Protein AF-A0A2P7AUV0-F1 (afdb_monomer_lite)

Sequence (70 aa):
MRMRELQTIRYDERTATLRFSGLNAFKKPKTVRVVIDDPEAFLNAIKKALSDPDGIPISFETSPAGQAQR

pLDDT: mean 80.51, std 15.95, range [38.69, 96.62]

Secondary structure (DSSP, 8-state):
--EEEEEEEEEETTTTEEEEEEEETTS-EEEEEEE-S-HHHHHHHHHHHHH-TT----------------

Organism: NCBI:txid1149773

Structure (mmCIF, N/CA/C/O backbone):
data_AF-A0A2P7AUV0-F1
#
_entry.id   AF-A0A2P7AUV0-F1
#
loop_
_atom_site.group_PDB
_atom_site.id
_atom_site.type_symbol
_atom_site.label_atom_id
_atom_site.label_alt_id
_atom_site.label_comp_id
_atom_site.label_asym_id
_atom_site.label_entity_id
_atom_site.label_seq_id
_atom_site.pdbx_PDB_ins_code
_atom_site.Cartn_x
_atom_site.Cartn_y
_atom_site.Cartn_z
_atom_site.occupancy
_atom_site.B_iso_or_equiv
_atom_site.auth_seq_id
_atom_site.auth_comp_id
_atom_site.auth_asym_id
_atom_site.auth_atom_id
_atom_site.pdbx_PDB_model_num
ATOM 1 N N . MET A 1 1 ? -18.561 8.125 -2.466 1.00 65.69 1 MET A N 1
ATOM 2 C CA . MET A 1 1 ? -18.035 8.453 -1.111 1.00 65.69 1 MET A CA 1
ATOM 3 C C . MET A 1 1 ? -16.544 8.129 -1.015 1.00 65.69 1 MET A C 1
ATOM 5 O O . MET A 1 1 ? -16.164 7.057 -1.469 1.00 65.69 1 MET A O 1
ATOM 9 N N . ARG A 1 2 ? -15.708 9.011 -0.442 1.00 85.12 2 ARG A N 1
ATOM 10 C CA . ARG A 1 2 ? -14.240 8.837 -0.285 1.00 85.12 2 ARG A CA 1
ATOM 11 C C . ARG A 1 2 ? -13.853 8.169 1.046 1.00 85.12 2 ARG A C 1
ATOM 13 O O . ARG A 1 2 ? -14.615 8.278 2.007 1.00 85.12 2 ARG A O 1
ATOM 20 N N . MET A 1 3 ? -12.705 7.484 1.088 1.00 89.69 3 MET A N 1
ATOM 21 C CA . MET A 1 3 ? -12.095 7.026 2.350 1.00 89.69 3 MET A CA 1
ATOM 22 C C . MET A 1 3 ? -11.586 8.261 3.107 1.00 89.69 3 MET A C 1
ATOM 24 O O . MET A 1 3 ? -11.102 9.195 2.469 1.00 89.69 3 MET A O 1
ATOM 28 N N . ARG A 1 4 ? -11.782 8.312 4.427 1.00 91.88 4 ARG A N 1
ATOM 29 C CA . ARG A 1 4 ? -11.338 9.425 5.285 1.00 91.88 4 ARG A CA 1
ATOM 30 C C . ARG A 1 4 ? -10.326 8.996 6.338 1.00 91.88 4 ARG A C 1
ATOM 32 O O . ARG A 1 4 ? -9.496 9.808 6.714 1.00 91.88 4 ARG A O 1
ATOM 39 N N . GLU A 1 5 ? -10.395 7.749 6.777 1.00 93.12 5 GLU A N 1
ATOM 40 C CA . GLU A 1 5 ? -9.463 7.180 7.742 1.00 93.12 5 GLU A CA 1
ATOM 41 C C . GLU A 1 5 ? -8.884 5.909 7.135 1.00 93.12 5 GLU A C 1
ATOM 43 O O . GLU A 1 5 ? -9.639 4.989 6.819 1.00 93.12 5 GLU A O 1
ATOM 48 N N . LEU A 1 6 ? -7.571 5.880 6.921 1.00 94.44 6 LEU A N 1
ATOM 49 C CA . LEU A 1 6 ? -6.866 4.695 6.453 1.00 94.44 6 LEU A CA 1
ATOM 50 C C . LEU A 1 6 ? -6.435 3.875 7.668 1.00 94.44 6 LEU A C 1
ATOM 52 O O . LEU A 1 6 ? -5.779 4.401 8.558 1.00 94.44 6 LEU A O 1
ATOM 56 N N . GLN A 1 7 ? -6.786 2.593 7.690 1.00 94.19 7 GLN A N 1
ATOM 57 C CA . GLN A 1 7 ? -6.479 1.705 8.816 1.00 94.19 7 GLN A CA 1
ATOM 58 C C . GLN A 1 7 ? -5.461 0.632 8.442 1.00 94.19 7 GLN A C 1
ATOM 60 O O . GLN A 1 7 ? -4.672 0.193 9.272 1.00 94.19 7 GLN A O 1
ATOM 65 N N . THR A 1 8 ? -5.481 0.158 7.197 1.00 94.94 8 THR A N 1
ATOM 66 C CA . THR A 1 8 ? -4.591 -0.918 6.761 1.00 94.94 8 THR A CA 1
AT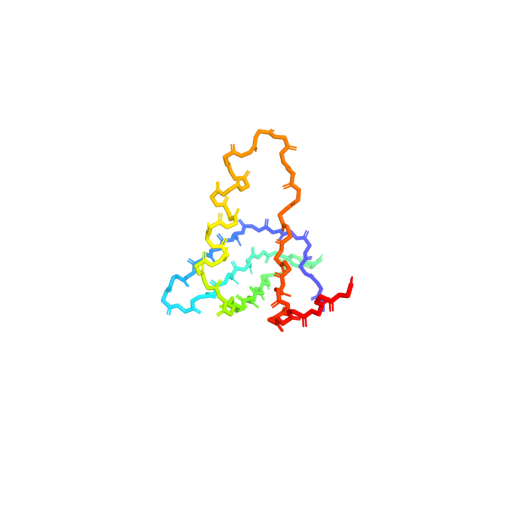OM 67 C C . THR A 1 8 ? -4.222 -0.760 5.296 1.00 94.94 8 THR A C 1
ATOM 69 O O . THR A 1 8 ? -5.093 -0.552 4.447 1.00 94.94 8 THR A O 1
ATOM 72 N N . ILE A 1 9 ? -2.936 -0.946 5.003 1.00 92.50 9 ILE A N 1
ATOM 73 C CA . ILE A 1 9 ? -2.402 -1.150 3.657 1.00 92.50 9 ILE A CA 1
ATOM 74 C C . ILE A 1 9 ? -1.865 -2.581 3.597 1.00 92.50 9 ILE A C 1
ATOM 76 O O . ILE A 1 9 ? -1.137 -3.005 4.492 1.00 92.50 9 ILE A O 1
ATOM 80 N N . ARG A 1 10 ? -2.251 -3.343 2.573 1.00 92.00 10 ARG A N 1
ATOM 81 C CA . ARG A 1 10 ? -1.731 -4.694 2.320 1.00 92.00 10 ARG A CA 1
ATOM 82 C C . ARG A 1 10 ? -1.358 -4.841 0.859 1.00 92.00 10 ARG A C 1
ATOM 84 O O . ARG A 1 10 ? -2.174 -4.522 -0.000 1.00 92.00 10 ARG A O 1
ATOM 91 N N . TYR A 1 11 ? -0.163 -5.351 0.607 1.00 88.88 11 TYR A N 1
ATOM 92 C CA . TYR A 1 11 ? 0.270 -5.760 -0.719 1.00 88.88 11 TYR A CA 1
ATOM 93 C C . TYR A 1 11 ? 0.088 -7.272 -0.873 1.00 88.88 11 TYR A C 1
ATOM 95 O O . TYR A 1 11 ? 0.386 -8.026 0.053 1.00 88.88 11 TYR A O 1
ATOM 103 N N . ASP A 1 12 ? -0.452 -7.696 -2.011 1.00 89.31 12 ASP A N 1
ATOM 104 C CA . ASP A 1 12 ? -0.546 -9.097 -2.411 1.00 89.31 12 ASP A CA 1
ATOM 105 C C . ASP A 1 12 ? 0.385 -9.332 -3.601 1.00 89.31 12 ASP A C 1
ATOM 107 O O . ASP A 1 12 ? 0.094 -8.907 -4.719 1.00 89.31 12 ASP A O 1
ATOM 111 N N . GLU A 1 13 ? 1.501 -10.013 -3.342 1.00 84.25 13 GLU A N 1
ATOM 112 C CA . GLU A 1 13 ? 2.527 -10.340 -4.336 1.00 84.25 13 GLU A CA 1
ATOM 113 C C . GLU A 1 13 ? 1.998 -11.221 -5.469 1.00 84.25 13 GLU A C 1
ATOM 115 O O . GLU A 1 13 ? 2.442 -11.088 -6.606 1.00 84.25 13 GLU A O 1
ATOM 120 N N . ARG A 1 14 ? 1.022 -12.096 -5.194 1.00 86.75 14 ARG A N 1
ATOM 121 C CA . ARG A 1 14 ? 0.489 -13.020 -6.208 1.00 86.75 14 ARG A CA 1
ATOM 122 C C . ARG A 1 14 ? -0.350 -12.301 -7.249 1.00 86.75 14 ARG A C 1
ATOM 124 O O . ARG A 1 14 ? -0.458 -12.766 -8.377 1.00 86.75 14 ARG A O 1
ATOM 131 N N . THR A 1 15 ? -0.996 -11.213 -6.842 1.00 88.56 15 THR A N 1
ATOM 132 C CA . THR A 1 15 ? -1.932 -10.460 -7.683 1.00 88.56 15 THR A CA 1
ATOM 133 C C . THR A 1 15 ? -1.447 -9.050 -7.989 1.00 88.56 15 THR A C 1
ATOM 135 O O . THR A 1 15 ? -2.213 -8.267 -8.547 1.00 88.56 15 THR A O 1
ATOM 138 N N . ALA A 1 16 ? -0.213 -8.710 -7.600 1.00 89.62 16 ALA A N 1
ATOM 139 C CA . ALA A 1 16 ? 0.365 -7.378 -7.750 1.00 89.62 16 ALA A CA 1
ATOM 140 C C . ALA A 1 16 ? -0.590 -6.253 -7.309 1.00 89.62 16 ALA A C 1
ATOM 142 O O . ALA A 1 16 ? -0.719 -5.217 -7.959 1.00 89.62 16 ALA A O 1
ATOM 143 N N . THR A 1 17 ? -1.339 -6.470 -6.225 1.00 91.06 17 THR A N 1
ATOM 144 C CA . THR A 1 17 ? -2.432 -5.570 -5.839 1.00 91.06 17 THR A CA 1
ATOM 145 C C . THR A 1 17 ? -2.169 -4.946 -4.479 1.00 91.06 17 THR A C 1
ATOM 147 O O . THR A 1 17 ? -1.955 -5.642 -3.484 1.00 91.06 17 THR A O 1
ATOM 150 N N . LEU A 1 18 ? -2.285 -3.620 -4.407 1.00 91.81 18 LEU A N 1
ATOM 151 C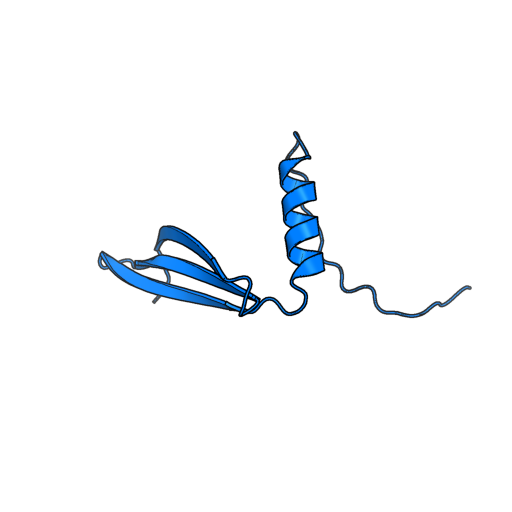 CA . LEU A 1 18 ? -2.306 -2.879 -3.155 1.00 91.81 18 LEU A CA 1
ATOM 152 C C . LEU A 1 18 ? -3.750 -2.670 -2.690 1.00 91.81 18 LEU A C 1
ATOM 154 O O . LEU A 1 18 ? -4.590 -2.104 -3.395 1.00 91.81 18 LEU A O 1
ATOM 158 N N . ARG A 1 19 ? -4.056 -3.123 -1.476 1.00 94.25 19 ARG A N 1
ATOM 159 C CA . ARG A 1 19 ? -5.370 -2.987 -0.850 1.00 94.25 19 ARG A CA 1
ATOM 160 C C . ARG A 1 19 ? -5.309 -2.005 0.309 1.00 94.25 19 ARG A C 1
ATOM 162 O O . ARG A 1 19 ? -4.697 -2.281 1.338 1.00 94.25 19 ARG A O 1
ATOM 169 N N . PHE A 1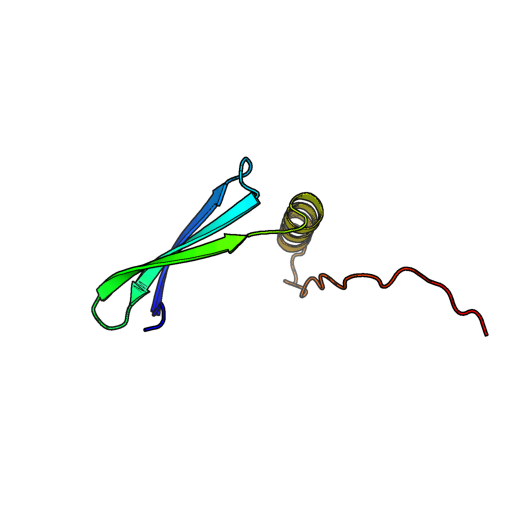 20 ? -6.051 -0.916 0.175 1.00 94.44 20 PHE A N 1
ATOM 170 C CA . PHE A 1 20 ? -6.279 0.072 1.222 1.00 94.44 20 PHE A CA 1
ATOM 171 C C . PHE A 1 20 ? -7.617 -0.224 1.887 1.00 94.44 20 PHE A C 1
ATOM 173 O O . PHE A 1 20 ? -8.636 -0.341 1.206 1.00 94.44 20 PHE A O 1
ATOM 180 N N . SER A 1 21 ? -7.634 -0.373 3.205 1.00 95.31 21 SER A N 1
ATOM 181 C CA . SER A 1 21 ? -8.852 -0.597 3.989 1.00 95.31 21 SER A CA 1
ATOM 182 C C . SER A 1 21 ? -8.955 0.451 5.084 1.00 95.31 21 SER A C 1
ATOM 184 O O . SER A 1 21 ? -7.957 0.799 5.716 1.00 95.31 21 SER A O 1
ATOM 186 N N . GLY A 1 22 ? -10.158 0.965 5.296 1.00 95.81 22 GLY A N 1
ATOM 187 C CA . GLY A 1 22 ? -10.386 2.025 6.263 1.00 95.81 22 GLY A CA 1
ATOM 188 C C . GLY A 1 22 ? -11.852 2.413 6.366 1.00 95.81 22 GLY A C 1
ATOM 189 O O . GLY A 1 22 ? -12.730 1.643 5.974 1.00 95.81 22 GLY A O 1
ATOM 190 N N . LEU A 1 23 ? -12.123 3.615 6.865 1.00 96.62 23 LEU A N 1
ATOM 191 C CA . LEU A 1 23 ? -13.474 4.124 7.083 1.00 96.62 23 LEU A CA 1
ATOM 192 C C . LEU A 1 23 ? -13.781 5.330 6.192 1.00 96.62 23 LEU A C 1
ATOM 194 O O . LEU A 1 23 ? -12.909 6.122 5.817 1.00 96.62 23 LEU A O 1
ATOM 198 N N . ASN A 1 24 ? -15.054 5.481 5.836 1.00 93.50 24 ASN A N 1
ATOM 199 C CA . ASN A 1 24 ? -15.571 6.686 5.192 1.00 93.50 24 ASN A CA 1
ATOM 200 C C . ASN A 1 24 ? -16.079 7.711 6.230 1.00 93.50 24 ASN A C 1
ATOM 202 O O . ASN A 1 24 ? -16.009 7.494 7.435 1.00 93.50 24 ASN A O 1
ATOM 206 N N . ALA A 1 25 ? -16.636 8.832 5.760 1.00 93.19 25 ALA A N 1
ATOM 207 C CA . ALA A 1 25 ? -17.161 9.900 6.624 1.00 93.19 25 ALA A CA 1
ATOM 208 C C . ALA A 1 25 ? -18.259 9.456 7.611 1.00 93.19 25 ALA A C 1
ATOM 210 O O . ALA A 1 25 ? -18.496 10.134 8.603 1.00 93.19 25 ALA A O 1
ATOM 211 N N . PHE A 1 26 ? -18.913 8.327 7.341 1.00 94.69 26 PHE A N 1
ATOM 212 C CA . PHE A 1 26 ? -19.989 7.760 8.150 1.00 94.69 26 PHE A CA 1
ATOM 213 C C . PHE A 1 26 ? -19.503 6.601 9.025 1.00 94.69 26 PHE A C 1
ATOM 215 O O . PHE A 1 26 ? -20.315 5.788 9.459 1.00 94.69 26 PHE A O 1
ATOM 222 N N . LYS A 1 27 ? -18.183 6.473 9.224 1.00 92.00 27 LYS A N 1
ATOM 223 C CA . LYS A 1 27 ? -17.548 5.356 9.939 1.00 92.00 27 LYS A CA 1
ATOM 224 C C . LYS A 1 27 ? -17.884 3.976 9.354 1.00 92.00 27 LYS A C 1
ATOM 226 O O . LYS A 1 27 ? -17.781 2.969 10.045 1.00 92.00 27 LYS A O 1
ATOM 231 N N . LYS A 1 28 ? -18.280 3.905 8.076 1.00 94.94 28 LYS A N 1
ATOM 232 C CA . LYS A 1 28 ? -18.513 2.626 7.393 1.00 94.94 28 LYS A CA 1
ATOM 233 C C . LYS A 1 28 ? -17.220 2.124 6.749 1.00 94.94 28 LYS A C 1
ATOM 235 O O . LYS A 1 28 ? -16.514 2.948 6.151 1.00 94.94 28 LYS A O 1
ATOM 240 N N . PRO A 1 29 ? -16.945 0.808 6.799 1.00 95.06 29 PRO A N 1
ATOM 241 C CA . PRO A 1 29 ? -15.807 0.214 6.114 1.00 95.06 29 PRO A CA 1
ATOM 242 C C . PRO A 1 29 ? -15.803 0.541 4.622 1.00 95.06 29 PRO A C 1
ATOM 244 O O . PRO A 1 29 ? -16.836 0.492 3.947 1.00 95.06 29 PRO A O 1
ATOM 247 N N . LYS A 1 30 ? -14.625 0.869 4.103 1.00 93.94 30 LYS A N 1
ATOM 248 C CA . LYS A 1 30 ? -14.364 1.037 2.680 1.00 93.94 30 LYS A CA 1
ATOM 249 C C . LYS A 1 30 ? -13.022 0.412 2.324 1.00 93.94 30 LYS A C 1
ATOM 251 O O . LYS A 1 30 ? -12.025 0.607 3.016 1.00 93.94 30 LYS A O 1
ATOM 256 N N . THR A 1 31 ? -13.002 -0.262 1.183 1.00 93.12 31 THR A N 1
ATOM 257 C CA . THR A 1 31 ? -11.789 -0.816 0.591 1.00 93.12 31 THR A CA 1
ATOM 258 C C . THR A 1 31 ? -11.550 -0.193 -0.779 1.00 93.12 31 THR A C 1
ATOM 260 O O . THR A 1 31 ? -12.494 0.055 -1.530 1.00 93.12 31 THR A O 1
ATOM 263 N N . VAL A 1 32 ? -10.288 0.081 -1.091 1.00 91.56 32 VAL A N 1
ATOM 264 C CA . VAL A 1 32 ? -9.817 0.488 -2.417 1.00 91.56 32 VAL A CA 1
ATOM 265 C C . VAL A 1 32 ? -8.715 -0.481 -2.833 1.00 91.56 32 VAL A C 1
ATOM 267 O O . VAL A 1 32 ? -7.904 -0.893 -2.002 1.00 91.56 32 VAL A O 1
ATOM 270 N N . ARG A 1 33 ? -8.721 -0.873 -4.106 1.00 91.88 33 ARG A N 1
ATOM 271 C CA . ARG A 1 33 ? -7.707 -1.734 -4.715 1.00 91.88 33 ARG A CA 1
ATOM 272 C C . ARG A 1 33 ? -7.007 -0.961 -5.821 1.00 91.88 33 ARG A C 1
ATOM 274 O O . ARG A 1 33 ? -7.684 -0.320 -6.621 1.00 91.88 33 ARG A O 1
ATOM 281 N N . VAL A 1 34 ? -5.686 -1.039 -5.836 1.00 88.00 34 VAL A N 1
ATOM 282 C CA . VAL A 1 34 ? -4.827 -0.516 -6.896 1.00 88.00 34 VAL A CA 1
ATOM 283 C C . VAL A 1 34 ? -4.062 -1.701 -7.459 1.00 88.00 34 VAL A C 1
ATOM 285 O O . VAL A 1 34 ? -3.403 -2.413 -6.702 1.00 88.00 34 VAL A O 1
ATOM 288 N N . VAL A 1 35 ? -4.209 -1.938 -8.757 1.00 89.44 35 VAL A N 1
ATOM 289 C CA . VAL A 1 35 ? -3.411 -2.930 -9.482 1.00 89.44 35 VAL A CA 1
ATOM 290 C C . VAL A 1 35 ? -2.108 -2.252 -9.884 1.00 89.44 35 VAL A C 1
ATOM 292 O O . VAL A 1 35 ? -2.129 -1.094 -10.300 1.00 89.44 35 VAL A O 1
ATOM 295 N N . ILE A 1 36 ? -0.992 -2.941 -9.680 1.00 88.50 36 ILE A N 1
ATOM 296 C CA . ILE A 1 36 ? 0.342 -2.464 -10.028 1.00 88.50 36 ILE A CA 1
ATOM 297 C C . ILE A 1 36 ? 0.767 -3.191 -11.300 1.00 88.50 36 ILE A C 1
ATOM 299 O O . ILE A 1 36 ? 0.894 -4.414 -11.295 1.00 88.50 36 ILE A O 1
ATOM 303 N N . ASP A 1 37 ? 0.976 -2.430 -12.372 1.00 86.31 37 ASP A N 1
ATOM 304 C CA . ASP A 1 37 ? 1.302 -2.983 -13.691 1.00 86.31 37 ASP A CA 1
ATOM 305 C C . ASP A 1 37 ? 2.724 -3.567 -13.743 1.00 86.31 37 ASP A C 1
ATOM 307 O O . ASP A 1 37 ? 2.935 -4.615 -14.348 1.00 86.31 37 ASP A O 1
ATOM 311 N N . ASP A 1 38 ? 3.682 -2.922 -13.064 1.00 87.06 38 ASP A N 1
ATOM 312 C CA . ASP A 1 38 ? 5.062 -3.398 -12.897 1.00 87.06 38 ASP A CA 1
ATOM 313 C C . ASP A 1 38 ? 5.401 -3.564 -11.399 1.00 87.06 38 ASP A C 1
ATOM 315 O O . ASP A 1 38 ? 5.782 -2.600 -10.716 1.00 87.06 38 ASP A O 1
ATOM 319 N N . PRO A 1 39 ? 5.230 -4.782 -10.852 1.00 85.06 39 PRO A N 1
ATOM 320 C CA . PRO A 1 39 ? 5.469 -5.070 -9.439 1.00 85.06 39 PRO A CA 1
ATOM 321 C C . PRO A 1 39 ? 6.928 -4.871 -9.021 1.00 85.06 39 PRO A C 1
ATOM 323 O O . PRO A 1 39 ? 7.197 -4.477 -7.883 1.00 85.06 39 PRO A O 1
ATOM 326 N N . GLU A 1 40 ? 7.874 -5.146 -9.921 1.00 85.12 40 GLU A N 1
ATOM 327 C CA . GLU A 1 40 ? 9.304 -5.066 -9.627 1.00 85.12 40 GLU A CA 1
ATOM 328 C C . GLU A 1 40 ? 9.759 -3.614 -9.535 1.00 85.12 40 GLU A C 1
ATOM 330 O O . GLU A 1 40 ? 10.410 -3.235 -8.553 1.00 85.12 40 GLU A O 1
ATOM 335 N N . ALA A 1 41 ? 9.361 -2.779 -10.500 1.00 83.31 41 ALA A N 1
ATOM 336 C CA . ALA A 1 41 ? 9.627 -1.344 -10.456 1.00 83.31 41 ALA A CA 1
ATOM 337 C C . ALA A 1 41 ? 9.035 -0.711 -9.188 1.00 83.31 41 ALA A C 1
ATOM 339 O O . ALA A 1 41 ? 9.704 0.076 -8.511 1.00 83.31 41 ALA A O 1
ATOM 340 N N . PHE A 1 42 ? 7.816 -1.109 -8.810 1.00 83.88 42 PHE A N 1
ATOM 341 C CA . PH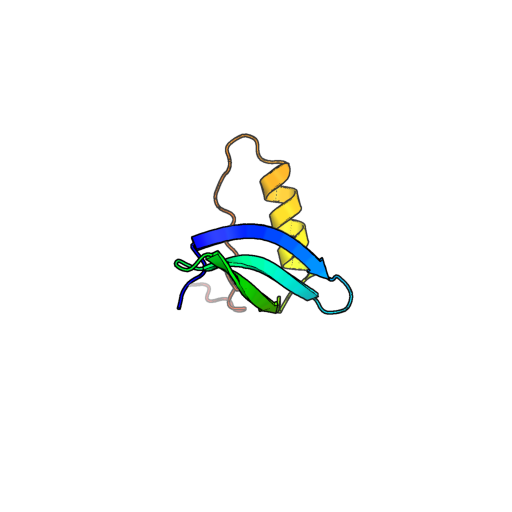E A 1 42 ? 7.163 -0.647 -7.588 1.00 83.88 42 PHE A CA 1
ATOM 342 C C . PHE A 1 42 ? 7.923 -1.036 -6.314 1.00 83.88 42 PHE A C 1
ATOM 344 O O . PHE A 1 42 ? 8.203 -0.180 -5.469 1.00 83.88 42 PHE A O 1
ATOM 351 N N . LEU A 1 43 ? 8.305 -2.307 -6.171 1.00 82.50 43 LEU A N 1
ATOM 352 C CA . LEU A 1 43 ? 9.062 -2.770 -5.005 1.00 82.50 43 LEU A CA 1
ATOM 353 C C . LEU A 1 43 ? 10.441 -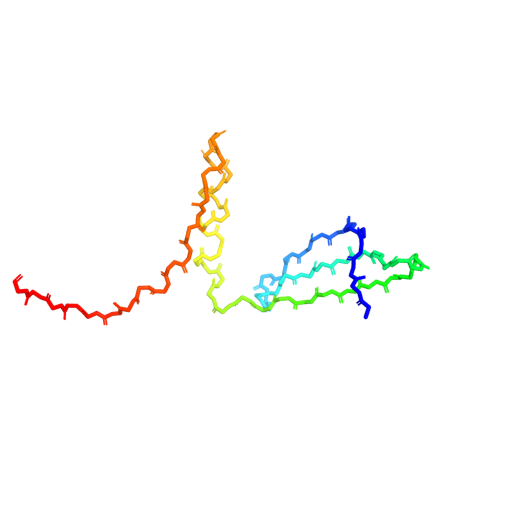2.109 -4.919 1.00 82.50 43 LEU A C 1
ATOM 355 O O . LEU A 1 43 ? 10.880 -1.747 -3.825 1.00 82.50 43 LEU A O 1
ATOM 359 N N . ASN A 1 44 ? 11.118 -1.917 -6.051 1.00 84.00 44 ASN A N 1
ATOM 360 C CA . ASN A 1 44 ? 12.411 -1.238 -6.092 1.00 84.00 44 ASN A CA 1
ATOM 361 C C . ASN A 1 44 ? 12.297 0.234 -5.690 1.00 84.00 44 ASN A C 1
ATOM 363 O O . ASN A 1 44 ? 13.135 0.722 -4.930 1.00 84.00 44 ASN A O 1
ATOM 367 N N . ALA A 1 45 ? 11.237 0.920 -6.113 1.00 82.19 45 ALA A N 1
ATOM 368 C CA . ALA A 1 45 ? 10.951 2.268 -5.647 1.00 82.19 45 ALA A CA 1
ATOM 369 C C . ALA A 1 45 ? 10.692 2.306 -4.135 1.00 82.19 45 ALA A C 1
ATOM 371 O O . ALA A 1 45 ? 11.296 3.128 -3.455 1.00 82.19 45 ALA A O 1
ATOM 372 N N . ILE A 1 46 ? 9.897 1.387 -3.568 1.00 82.81 46 ILE A N 1
ATOM 373 C CA . ILE A 1 46 ? 9.711 1.322 -2.105 1.00 82.81 46 ILE A CA 1
ATOM 374 C C . ILE A 1 46 ? 11.051 1.136 -1.390 1.00 82.81 46 ILE A C 1
ATOM 376 O O . ILE A 1 46 ? 11.347 1.866 -0.447 1.00 82.81 46 ILE A O 1
ATOM 380 N N . LYS A 1 47 ? 11.879 0.184 -1.835 1.00 83.81 47 LYS A N 1
ATOM 381 C CA . LYS A 1 47 ? 13.198 -0.061 -1.230 1.00 83.81 47 LYS A CA 1
ATOM 382 C C . LYS A 1 47 ? 14.066 1.192 -1.262 1.00 83.81 47 LYS A C 1
ATOM 384 O O . LYS A 1 47 ? 14.697 1.522 -0.261 1.00 83.81 47 LYS A O 1
ATOM 389 N N . LYS A 1 48 ? 14.072 1.900 -2.392 1.00 81.81 48 LYS A N 1
ATOM 390 C CA . LYS A 1 48 ? 14.820 3.145 -2.549 1.00 81.81 48 LYS A CA 1
ATOM 391 C C . LYS A 1 48 ? 14.278 4.243 -1.629 1.00 81.81 48 LYS A C 1
ATOM 393 O O . LYS A 1 48 ? 15.079 4.875 -0.958 1.00 81.81 48 LYS A O 1
ATOM 398 N N . ALA A 1 49 ? 12.956 4.391 -1.509 1.00 82.12 49 ALA A N 1
ATOM 399 C CA . ALA A 1 49 ? 12.332 5.380 -0.624 1.00 82.12 49 ALA A CA 1
ATOM 400 C C . ALA A 1 49 ? 12.641 5.112 0.853 1.00 82.12 49 ALA A C 1
ATOM 402 O O . ALA A 1 49 ? 12.874 6.042 1.609 1.00 82.12 49 ALA A O 1
ATOM 403 N N . LEU A 1 50 ? 12.659 3.842 1.265 1.00 80.88 50 LEU A N 1
ATOM 404 C CA . LEU A 1 50 ? 12.994 3.455 2.639 1.00 80.88 50 LEU A CA 1
ATOM 405 C C . LEU A 1 50 ? 14.490 3.575 2.953 1.00 80.88 50 LEU A C 1
ATOM 407 O O . LEU A 1 50 ? 14.857 3.671 4.120 1.00 80.88 50 LEU A O 1
ATOM 411 N N . SER A 1 51 ? 15.346 3.525 1.931 1.00 80.81 51 SER A N 1
ATOM 412 C CA . SER A 1 51 ? 16.798 3.688 2.088 1.00 80.81 51 SER A CA 1
ATOM 413 C C . SER A 1 51 ? 17.227 5.158 2.060 1.00 80.81 51 SER A C 1
ATOM 415 O O . SER A 1 51 ? 18.381 5.454 2.362 1.00 80.81 51 SER A O 1
ATOM 417 N N . ASP A 1 52 ? 16.324 6.061 1.674 1.00 76.50 52 ASP A N 1
ATOM 418 C CA . ASP A 1 52 ? 16.572 7.492 1.555 1.00 76.50 52 ASP A CA 1
ATOM 419 C C . ASP A 1 52 ? 16.155 8.210 2.857 1.00 76.50 52 ASP A C 1
ATOM 421 O O . ASP A 1 52 ? 14.976 8.183 3.222 1.00 76.50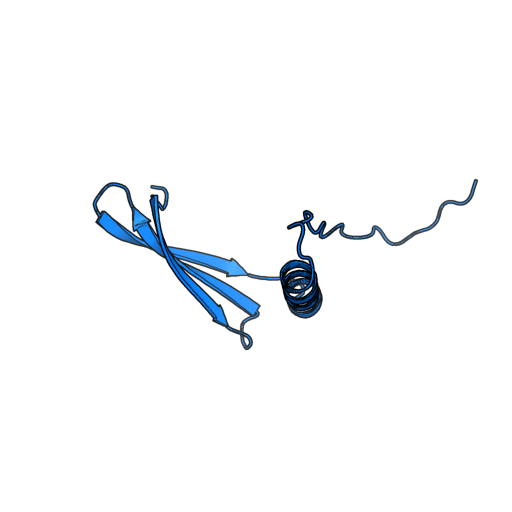 52 ASP A O 1
ATOM 425 N N . PRO A 1 53 ? 17.096 8.835 3.587 1.00 69.88 53 PRO A N 1
ATOM 426 C CA . PRO A 1 53 ? 16.802 9.507 4.851 1.00 69.88 53 PRO A CA 1
ATOM 427 C C . PRO A 1 53 ? 16.026 10.822 4.680 1.00 69.88 53 PRO A C 1
ATOM 429 O O . PRO A 1 53 ? 15.405 11.280 5.640 1.00 69.88 53 PRO A O 1
ATOM 432 N N . ASP A 1 54 ? 16.031 11.411 3.481 1.00 75.12 54 ASP A N 1
ATOM 433 C CA . ASP A 1 54 ? 15.490 12.745 3.205 1.00 75.12 54 ASP A CA 1
ATOM 434 C C . ASP A 1 54 ? 14.091 12.698 2.561 1.00 75.12 54 ASP A C 1
ATOM 436 O O . ASP A 1 54 ? 13.467 13.736 2.326 1.00 75.12 54 ASP A O 1
ATOM 440 N N . GLY A 1 55 ? 13.559 11.495 2.305 1.00 67.81 55 GLY A N 1
ATOM 441 C CA . GLY A 1 55 ? 12.188 11.301 1.823 1.00 67.81 55 GLY A CA 1
ATOM 442 C C . GLY A 1 55 ? 11.951 11.857 0.417 1.00 67.81 55 GLY A C 1
ATOM 443 O O . GLY A 1 55 ? 10.869 12.377 0.128 1.00 67.81 55 GLY A O 1
ATOM 444 N N . ILE A 1 56 ? 12.961 11.774 -0.454 1.00 72.06 56 ILE A N 1
ATOM 445 C CA . ILE A 1 56 ? 12.901 12.316 -1.813 1.00 72.06 56 ILE A CA 1
ATOM 446 C C . ILE A 1 56 ? 11.774 11.626 -2.613 1.00 72.06 56 ILE A C 1
ATOM 448 O O . ILE A 1 56 ? 11.660 10.395 -2.594 1.00 72.06 56 ILE A O 1
ATOM 452 N N . PRO A 1 57 ? 10.935 12.382 -3.353 1.00 71.69 57 PRO A N 1
ATOM 453 C CA . PRO A 1 57 ? 9.921 11.804 -4.229 1.00 71.69 57 PRO A CA 1
ATOM 454 C C . PRO A 1 57 ? 10.545 10.881 -5.283 1.00 71.69 57 PRO A C 1
ATOM 456 O O . PRO A 1 57 ? 11.445 11.285 -6.020 1.00 71.69 57 PRO A O 1
ATOM 459 N N . ILE A 1 58 ? 10.038 9.652 -5.398 1.00 70.00 58 ILE A N 1
ATOM 460 C CA . ILE A 1 58 ? 10.474 8.709 -6.433 1.00 70.00 58 ILE A CA 1
ATOM 461 C C . ILE A 1 58 ? 9.518 8.785 -7.615 1.00 70.00 58 ILE A C 1
ATOM 463 O O . ILE A 1 58 ? 8.365 8.361 -7.527 1.00 70.00 58 ILE A O 1
ATOM 467 N N . SER A 1 59 ? 10.012 9.322 -8.728 1.00 70.12 59 SER A N 1
ATOM 468 C CA . SER A 1 59 ? 9.282 9.332 -9.990 1.00 70.12 59 SER A CA 1
ATOM 469 C C . SER A 1 59 ? 9.322 7.960 -10.652 1.00 70.12 59 SER A C 1
ATOM 471 O O . SER A 1 59 ? 10.388 7.414 -10.931 1.00 70.12 59 SER A O 1
ATOM 473 N N . PHE A 1 60 ? 8.138 7.443 -10.964 1.00 61.56 60 PHE A N 1
ATOM 474 C CA . PHE A 1 60 ? 7.936 6.342 -11.899 1.00 61.56 60 PHE A CA 1
ATOM 475 C C . PHE A 1 60 ? 7.733 6.935 -13.294 1.00 61.56 60 PHE A C 1
ATOM 477 O O . PHE A 1 60 ? 6.638 6.875 -13.850 1.00 61.56 60 PHE A O 1
ATOM 484 N N . GLU A 1 61 ? 8.740 7.619 -13.837 1.00 59.59 61 GLU A N 1
ATOM 485 C CA . GLU A 1 61 ? 8.658 8.021 -15.239 1.00 59.59 61 GLU A CA 1
ATOM 486 C C . GLU A 1 61 ? 8.672 6.752 -16.091 1.00 59.59 61 GLU A C 1
ATOM 488 O O . GLU A 1 61 ? 9.673 6.034 -16.146 1.00 59.59 61 GLU A O 1
ATOM 493 N N . THR A 1 62 ? 7.549 6.465 -16.756 1.00 48.38 62 THR A N 1
ATOM 494 C CA . THR A 1 62 ? 7.530 5.587 -17.927 1.00 48.38 62 THR A CA 1
ATOM 495 C C . THR A 1 62 ? 8.520 6.195 -18.905 1.00 48.38 62 THR A C 1
ATOM 497 O O . THR A 1 62 ? 8.206 7.187 -19.558 1.00 48.38 62 THR A O 1
ATOM 500 N N . SER A 1 63 ? 9.743 5.670 -18.955 1.00 42.91 63 SER A N 1
ATOM 501 C CA . SER A 1 63 ? 10.697 6.071 -19.981 1.00 42.91 63 SER A CA 1
ATOM 502 C C . SER A 1 63 ? 10.030 5.791 -21.328 1.00 42.91 63 SER A C 1
ATOM 504 O O . SER A 1 63 ? 9.752 4.621 -21.612 1.00 42.91 63 SER A O 1
ATOM 506 N N . PRO A 1 64 ? 9.740 6.798 -22.172 1.00 46.78 64 PRO A N 1
ATOM 507 C CA . PRO A 1 64 ? 9.449 6.506 -23.555 1.00 46.78 64 PRO A CA 1
ATOM 508 C C . PRO A 1 64 ? 10.759 5.974 -24.122 1.00 46.78 64 PRO A C 1
ATOM 510 O O . PRO A 1 64 ? 11.783 6.660 -24.129 1.00 46.78 64 PRO A O 1
ATOM 513 N N . ALA A 1 65 ? 10.747 4.717 -24.543 1.00 49.34 65 ALA A N 1
ATOM 514 C CA . ALA A 1 65 ? 11.798 4.195 -25.387 1.00 49.34 65 ALA A CA 1
ATOM 515 C C . ALA A 1 65 ? 11.975 5.136 -26.592 1.00 49.34 65 ALA A C 1
ATOM 517 O O . ALA A 1 65 ? 11.004 5.437 -27.283 1.00 49.34 65 ALA A O 1
ATOM 518 N N . GLY A 1 66 ? 13.212 5.559 -26.857 1.00 47.25 66 GLY A N 1
ATOM 519 C CA . GLY A 1 66 ? 13.584 6.114 -28.158 1.00 47.25 66 GLY A CA 1
ATOM 520 C C . GLY A 1 66 ? 14.174 7.518 -28.129 1.00 47.25 66 GLY A C 1
ATOM 521 O O . GLY A 1 66 ? 13.471 8.515 -28.201 1.00 47.25 66 GLY A O 1
ATOM 522 N N . GLN A 1 67 ? 15.504 7.552 -28.093 1.00 48.19 67 GLN A N 1
ATOM 523 C CA . GLN A 1 67 ? 16.356 8.308 -29.015 1.00 48.19 67 GLN A CA 1
ATOM 524 C C . GLN A 1 67 ? 15.674 9.395 -29.873 1.00 48.19 67 GLN A C 1
ATOM 526 O O . GLN A 1 67 ? 14.932 9.098 -30.805 1.00 48.19 67 GLN A O 1
ATOM 531 N N . ALA A 1 68 ? 16.129 10.632 -29.704 1.00 41.94 68 ALA A N 1
ATOM 532 C CA . ALA A 1 68 ? 16.474 11.473 -30.842 1.00 41.94 68 ALA A CA 1
ATOM 533 C C . ALA A 1 68 ? 17.689 12.314 -30.448 1.00 41.94 68 ALA A C 1
ATOM 535 O O . ALA A 1 68 ? 17.570 13.362 -29.819 1.00 41.94 68 ALA A O 1
ATOM 536 N N . GLN A 1 69 ? 18.874 11.811 -30.799 1.00 46.38 69 GLN A N 1
ATOM 537 C CA . GLN A 1 69 ? 20.033 12.668 -31.014 1.00 46.38 69 GLN A CA 1
ATOM 538 C C . GLN A 1 69 ? 19.632 13.773 -31.995 1.00 46.38 69 GLN A C 1
ATOM 540 O O . GLN A 1 69 ? 19.173 13.477 -33.101 1.00 46.38 69 GLN A O 1
ATOM 545 N N . ARG A 1 70 ? 19.853 15.023 -31.602 1.00 38.69 70 ARG A N 1
ATOM 546 C CA . ARG A 1 70 ? 20.277 16.090 -32.501 1.00 38.69 70 ARG A CA 1
ATOM 547 C C . ARG A 1 70 ? 21.311 16.935 -31.785 1.00 38.69 70 ARG A C 1
ATOM 549 O O . ARG A 1 70 ? 21.080 17.226 -30.593 1.00 38.69 70 ARG A O 1
#

Foldseek 3Di:
DDFDAWDDWDADPVQQKIKTWHADPVRDIDIDIDHDPDSVVVVVQVVVQVVDPVNDDDDPPPPDDDDDDD

Radius of gyration: 16.61 Å; chains: 1; bounding box: 40×29×42 Å